Protein AF-A0A2M7VKA4-F1 (afdb_monomer)

Secondary structure (DSSP, 8-state):
--HHHHHHHHHHHHHHHHHHHHHHHHHHHHHHHHHHHHHHHHHHHHHHHHHHHHHHHHHHHHHHHHHHHTT--HHHHIIIIIHHHHTSHHHHHHHTTT-GGGSPP--

pLDDT: mean 88.92, std 7.76, range [41.06, 96.69]

Solvent-accessible surface area (backbone atoms only — not comparable to full-atom values): 5948 Å² total; per-residue (Å²): 135,55,72,68,58,55,52,54,51,52,52,53,52,52,53,52,51,54,53,52,52,50,51,53,53,53,50,54,54,51,51,53,51,51,53,49,52,52,52,52,51,51,52,54,51,49,56,50,50,54,50,49,51,52,51,53,52,49,52,40,54,52,42,41,52,53,38,49,76,69,70,47,57,69,68,54,36,38,66,70,27,43,39,58,50,58,72,30,73,65,40,50,58,35,38,80,70,71,45,51,88,75,51,81,74,78,120

Radius of gyration: 30.78 Å; Cα contacts (8 Å, |Δi|>4): 45; chains: 1; bounding box: 68×19×85 Å

Foldseek 3Di:
DDPVVVVVVVVVVVVVVVVVVVVVVVVVVVVVVVVVVVVVVVVVVVVVLVVLVVVLVVQLVVQVVVCVVVVHDPLCSLVPGQVVSCVDPSVVVCVVVPCVVVRDDSD

Structure (mmCIF, N/CA/C/O backbone):
data_AF-A0A2M7VKA4-F1
#
_entry.id   AF-A0A2M7VKA4-F1
#
loop_
_atom_site.group_PDB
_atom_site.id
_atom_site.type_symbol
_atom_site.label_atom_id
_atom_site.label_alt_id
_atom_site.label_comp_id
_atom_site.label_asym_id
_atom_site.label_entity_id
_atom_site.label_seq_id
_atom_site.pdbx_PDB_ins_code
_atom_site.Cartn_x
_atom_site.Cartn_y
_atom_site.Cartn_z
_atom_site.occupancy
_atom_site.B_iso_or_equiv
_atom_site.auth_seq_id
_atom_site.auth_comp_id
_atom_site.auth_asym_id
_atom_site.auth_atom_id
_atom_site.pdbx_PDB_model_num
ATOM 1 N N . MET A 1 1 ? 41.821 -9.653 -56.247 1.00 63.91 1 MET A N 1
ATOM 2 C CA . MET A 1 1 ? 41.763 -9.023 -54.909 1.00 63.91 1 MET A CA 1
ATOM 3 C C .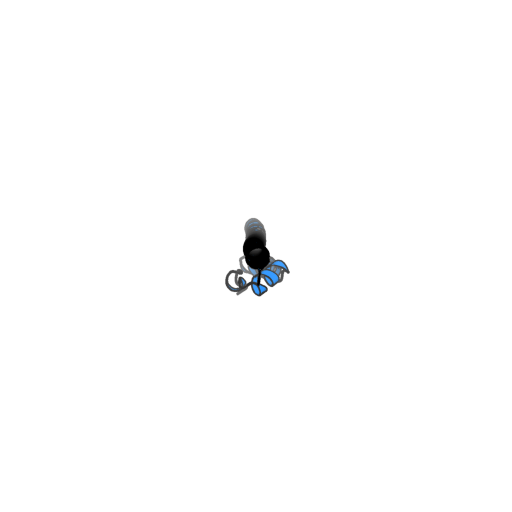 MET A 1 1 ? 43.083 -9.271 -54.201 1.00 63.91 1 MET A C 1
ATOM 5 O O . MET A 1 1 ? 43.468 -10.433 -54.087 1.00 63.91 1 MET A O 1
ATOM 9 N N . SER A 1 2 ? 43.806 -8.216 -53.814 1.00 83.31 2 SER A N 1
ATOM 10 C CA . SER A 1 2 ? 45.138 -8.370 -53.208 1.00 83.31 2 SER A CA 1
ATOM 11 C C . SER A 1 2 ? 45.042 -8.903 -51.773 1.00 83.31 2 SER A C 1
ATOM 13 O O . SER A 1 2 ? 44.004 -8.778 -51.118 1.00 83.31 2 SER A O 1
ATOM 15 N N . ILE A 1 3 ? 46.125 -9.501 -51.274 1.00 82.38 3 ILE A N 1
ATOM 16 C CA . ILE A 1 3 ? 46.223 -9.980 -49.885 1.00 82.38 3 ILE A CA 1
ATOM 17 C C . ILE A 1 3 ? 45.940 -8.834 -48.897 1.00 82.38 3 ILE A C 1
ATOM 19 O O . ILE A 1 3 ? 45.202 -9.023 -47.935 1.00 82.38 3 ILE A O 1
ATOM 23 N N . PHE A 1 4 ? 46.409 -7.620 -49.201 1.00 81.62 4 PHE A N 1
ATOM 24 C CA . PHE A 1 4 ? 46.128 -6.419 -48.410 1.00 81.62 4 PHE A CA 1
ATOM 25 C C . PHE A 1 4 ? 44.632 -6.079 -48.340 1.00 81.62 4 PHE A C 1
ATOM 27 O O . PHE A 1 4 ? 44.129 -5.779 -47.261 1.00 81.62 4 PHE A O 1
ATOM 34 N N . GLN A 1 5 ? 43.888 -6.190 -49.447 1.00 83.62 5 GLN A N 1
ATOM 35 C CA . GLN A 1 5 ? 42.437 -5.952 -49.438 1.00 83.62 5 GLN A CA 1
ATOM 36 C C . GLN A 1 5 ? 41.683 -6.982 -48.583 1.00 83.62 5 GLN A C 1
ATOM 38 O O . GLN A 1 5 ? 40.747 -6.618 -47.877 1.00 83.62 5 GLN A O 1
ATOM 43 N N . LYS A 1 6 ? 42.107 -8.254 -48.595 1.00 85.44 6 LYS A N 1
ATOM 44 C CA . LYS A 1 6 ? 41.520 -9.308 -47.745 1.00 85.44 6 LYS A CA 1
ATOM 45 C C . LYS A 1 6 ? 41.735 -9.034 -46.252 1.00 85.44 6 LYS A C 1
ATOM 47 O O . LYS A 1 6 ? 40.810 -9.222 -45.468 1.00 85.44 6 LYS A O 1
ATOM 52 N N . ILE A 1 7 ? 42.927 -8.563 -45.877 1.00 87.19 7 ILE A N 1
ATOM 53 C CA . ILE A 1 7 ? 43.269 -8.223 -44.486 1.00 87.19 7 ILE 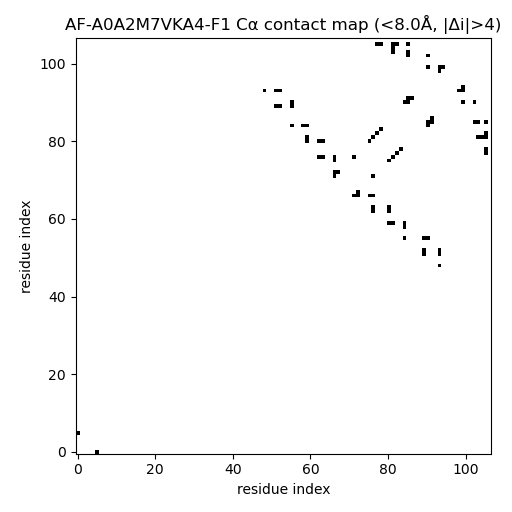A CA 1
ATOM 54 C C . ILE A 1 7 ? 42.430 -7.038 -43.995 1.00 87.19 7 ILE A C 1
ATOM 56 O O . ILE A 1 7 ? 41.845 -7.111 -42.919 1.00 87.19 7 ILE A O 1
ATOM 60 N N . ILE A 1 8 ? 42.314 -5.978 -44.801 1.00 88.38 8 ILE A N 1
ATOM 61 C CA . ILE A 1 8 ? 41.532 -4.785 -44.447 1.00 88.38 8 ILE A CA 1
ATOM 62 C C . ILE A 1 8 ? 40.058 -5.142 -44.224 1.00 88.38 8 ILE A C 1
ATOM 64 O O . ILE A 1 8 ? 39.485 -4.753 -43.208 1.00 88.38 8 ILE A O 1
ATOM 68 N N . ILE A 1 9 ? 39.457 -5.924 -45.128 1.00 87.50 9 ILE A N 1
ATOM 69 C CA . ILE A 1 9 ? 38.068 -6.377 -44.976 1.00 87.50 9 ILE A CA 1
ATOM 70 C C . ILE A 1 9 ? 37.912 -7.182 -43.682 1.00 87.50 9 ILE A C 1
ATOM 72 O O . ILE A 1 9 ? 37.014 -6.886 -42.905 1.00 87.50 9 ILE A O 1
ATOM 76 N N . GLY A 1 10 ? 38.813 -8.132 -43.403 1.00 88.50 10 GLY A N 1
ATOM 77 C CA . GLY A 1 10 ? 38.769 -8.931 -42.174 1.00 88.50 10 GLY A CA 1
ATOM 78 C C . GLY A 1 10 ? 38.819 -8.091 -40.892 1.00 88.50 10 GLY A C 1
ATOM 79 O O . GLY A 1 10 ? 38.057 -8.351 -39.963 1.00 88.50 10 GLY A O 1
ATOM 80 N N . ILE A 1 11 ? 39.656 -7.049 -40.860 1.00 92.19 11 ILE A N 1
ATOM 81 C CA . ILE A 1 11 ? 39.735 -6.114 -39.727 1.00 92.19 11 ILE A CA 1
ATOM 82 C C . ILE A 1 11 ? 38.409 -5.364 -39.549 1.00 92.19 11 ILE A C 1
ATOM 84 O O . ILE A 1 11 ? 37.888 -5.309 -38.435 1.00 92.19 11 ILE A O 1
ATOM 88 N N . PHE A 1 12 ? 37.825 -4.838 -40.629 1.00 91.06 12 PHE A N 1
ATOM 89 C CA . PHE A 1 12 ? 36.533 -4.149 -40.555 1.00 91.06 12 PHE A CA 1
ATOM 90 C C . PHE A 1 12 ? 35.402 -5.068 -40.086 1.00 91.06 12 PHE A C 1
ATOM 92 O O . PHE A 1 12 ? 34.570 -4.638 -39.289 1.00 91.06 12 PHE A O 1
ATOM 99 N N . THR A 1 13 ? 35.393 -6.338 -40.500 1.00 89.62 13 THR A N 1
ATOM 100 C CA . THR A 1 13 ? 34.397 -7.310 -40.031 1.00 89.62 13 THR A CA 1
ATOM 101 C C . THR A 1 13 ? 34.516 -7.557 -38.527 1.00 89.62 13 THR A C 1
ATOM 103 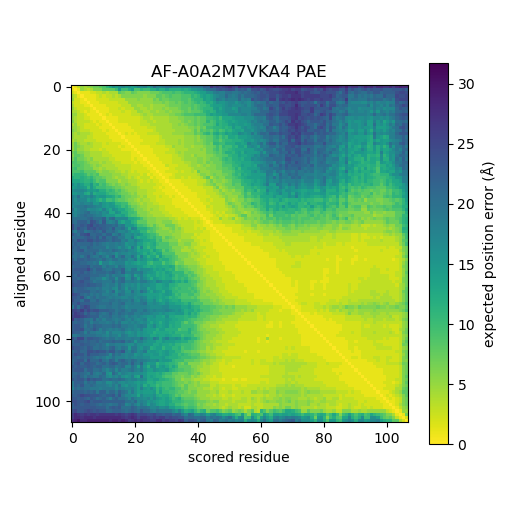O O . THR A 1 13 ? 33.506 -7.589 -37.829 1.00 89.62 13 THR A O 1
ATOM 106 N N . ILE A 1 14 ? 35.741 -7.681 -38.004 1.00 92.19 14 ILE A N 1
ATOM 107 C CA . ILE A 1 14 ? 35.978 -7.873 -36.565 1.00 92.19 14 ILE A CA 1
ATOM 108 C C . ILE A 1 14 ? 35.542 -6.633 -35.775 1.00 92.19 14 ILE A C 1
ATOM 110 O O . ILE A 1 14 ? 34.837 -6.767 -34.778 1.00 92.19 14 ILE A O 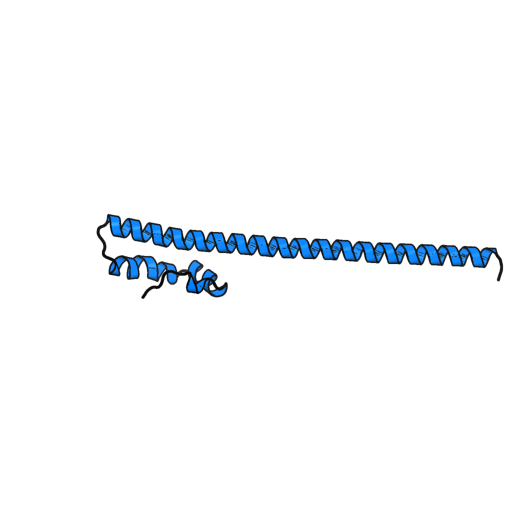1
ATOM 114 N N . ILE A 1 15 ? 35.887 -5.428 -36.238 1.00 92.56 15 ILE A N 1
ATOM 115 C CA . ILE A 1 15 ? 35.454 -4.171 -35.603 1.00 92.56 15 ILE A CA 1
ATOM 116 C C . ILE A 1 15 ? 33.919 -4.064 -35.598 1.00 92.56 15 ILE A C 1
ATOM 118 O O . ILE A 1 15 ? 33.319 -3.686 -34.587 1.00 92.56 15 ILE A O 1
ATOM 122 N N . GLY A 1 16 ? 33.267 -4.451 -36.698 1.00 90.62 16 GLY A N 1
ATOM 123 C CA . GLY A 1 16 ? 31.808 -4.523 -36.790 1.00 90.62 16 GLY A CA 1
ATOM 124 C C . GLY A 1 16 ? 31.199 -5.484 -35.765 1.00 90.62 16 GLY A C 1
ATOM 125 O O . GLY A 1 16 ? 30.263 -5.130 -35.057 1.00 90.62 16 GLY A O 1
ATOM 126 N N . LEU A 1 17 ? 31.767 -6.679 -35.608 1.00 92.81 17 LEU A N 1
ATOM 127 C CA . LEU A 1 17 ? 31.281 -7.651 -34.625 1.00 92.81 17 LEU A CA 1
ATOM 128 C C . LEU A 1 17 ? 31.482 -7.178 -33.178 1.00 92.81 17 LEU A C 1
ATOM 130 O O . LEU A 1 17 ? 30.576 -7.320 -32.358 1.00 92.81 17 LEU A O 1
ATOM 134 N N . VAL A 1 18 ? 32.629 -6.568 -32.864 1.00 93.06 18 VAL A N 1
ATOM 135 C CA . VAL A 1 18 ? 32.921 -6.037 -31.519 1.00 93.06 18 VAL A CA 1
ATOM 136 C C . VAL A 1 18 ? 31.987 -4.883 -31.153 1.00 93.06 18 VAL A C 1
ATOM 138 O O . VAL A 1 18 ? 31.518 -4.805 -30.015 1.00 93.06 18 VAL A O 1
ATOM 141 N N . SER A 1 19 ? 31.678 -4.004 -32.108 1.00 90.25 19 SER A N 1
ATOM 142 C CA . SER A 1 19 ? 30.746 -2.893 -31.883 1.00 90.25 19 SER A CA 1
ATOM 143 C C . SER A 1 19 ? 29.316 -3.389 -31.651 1.00 90.25 19 SER A C 1
ATOM 145 O O . SER A 1 19 ? 28.677 -2.947 -30.698 1.00 90.25 19 SER A O 1
ATOM 147 N N . ILE A 1 20 ? 28.847 -4.372 -32.428 1.00 92.19 20 ILE A N 1
ATOM 148 C CA . ILE A 1 20 ? 27.536 -5.009 -32.217 1.00 92.19 20 ILE A CA 1
ATOM 149 C C . ILE A 1 20 ? 27.473 -5.703 -30.850 1.00 92.19 20 ILE A C 1
ATOM 151 O O . ILE A 1 20 ? 26.513 -5.511 -30.107 1.00 92.19 20 ILE A O 1
ATOM 155 N N . TYR A 1 21 ? 28.504 -6.467 -30.480 1.00 92.75 21 TYR A N 1
ATOM 156 C CA . TYR A 1 21 ? 28.554 -7.151 -29.185 1.00 92.75 21 TYR A CA 1
ATOM 157 C C . TYR A 1 21 ? 28.531 -6.166 -28.005 1.00 92.75 21 TYR A C 1
ATOM 159 O O . TYR A 1 21 ? 27.804 -6.363 -27.028 1.00 92.75 21 TYR A O 1
ATOM 167 N N . SER A 1 22 ? 29.278 -5.064 -28.118 1.00 88.88 22 SER A N 1
ATOM 168 C CA . SER A 1 22 ? 29.279 -3.988 -27.120 1.00 88.88 22 SER A CA 1
ATOM 169 C C . SER A 1 22 ? 27.894 -3.352 -26.970 1.00 88.88 22 SER A C 1
ATOM 171 O O . SER A 1 22 ? 27.445 -3.114 -25.851 1.00 88.88 22 SER A O 1
ATOM 173 N N . LEU A 1 23 ? 27.190 -3.131 -28.085 1.00 90.56 23 LEU A N 1
ATOM 174 C CA . LEU A 1 23 ? 25.821 -2.610 -28.103 1.00 90.56 23 LEU A CA 1
ATOM 175 C C . LEU A 1 23 ? 24.833 -3.552 -27.406 1.00 90.56 23 LEU A C 1
ATOM 177 O O . LEU A 1 23 ? 24.079 -3.099 -26.551 1.00 90.56 23 LEU A O 1
ATOM 181 N N . ILE A 1 24 ? 24.872 -4.853 -27.711 1.00 89.69 24 ILE A N 1
ATOM 182 C CA . ILE A 1 24 ? 24.015 -5.860 -27.058 1.00 89.69 24 ILE A CA 1
ATOM 183 C C . ILE A 1 24 ? 24.269 -5.878 -25.546 1.00 89.69 24 ILE A C 1
ATOM 185 O O . ILE A 1 24 ? 23.332 -5.878 -24.752 1.00 89.69 24 ILE A O 1
ATOM 189 N N . THR A 1 25 ? 25.539 -5.835 -25.141 1.00 88.88 25 THR A N 1
ATOM 190 C CA . THR A 1 25 ? 25.914 -5.826 -23.720 1.00 88.88 25 THR A CA 1
ATOM 191 C C . THR A 1 25 ? 25.381 -4.579 -23.007 1.00 88.88 25 THR A C 1
ATOM 193 O O . THR A 1 25 ? 24.815 -4.686 -21.923 1.00 88.88 25 THR A O 1
ATOM 196 N N . LEU A 1 26 ? 25.498 -3.403 -23.632 1.00 90.25 26 LEU A N 1
ATOM 197 C CA . LEU A 1 26 ? 24.951 -2.144 -23.113 1.00 90.25 26 LEU A CA 1
ATOM 198 C C . LEU A 1 26 ? 23.427 -2.182 -22.952 1.00 90.25 26 LEU A C 1
ATOM 200 O O . LEU A 1 26 ? 22.914 -1.690 -21.949 1.00 90.25 26 LEU A O 1
ATOM 204 N N . VAL A 1 27 ? 22.711 -2.760 -23.921 1.00 88.38 27 VAL A N 1
ATOM 205 C CA . VAL A 1 27 ? 21.250 -2.921 -23.848 1.00 88.38 27 VAL A CA 1
ATOM 206 C C . VAL A 1 27 ? 20.872 -3.832 -22.682 1.00 88.38 27 VAL A C 1
ATOM 208 O O . VAL A 1 27 ? 20.066 -3.430 -21.848 1.00 88.38 27 VAL A O 1
ATOM 211 N N . ASN A 1 28 ? 21.523 -4.990 -22.552 1.00 88.00 28 ASN A N 1
ATOM 212 C CA . ASN A 1 28 ? 21.243 -5.938 -21.470 1.00 88.00 28 ASN A CA 1
ATOM 213 C C . ASN A 1 28 ? 21.478 -5.331 -20.075 1.00 88.00 28 ASN A C 1
ATOM 215 O O . ASN A 1 28 ? 20.699 -5.577 -19.158 1.00 88.00 28 ASN A O 1
ATOM 219 N N . ILE A 1 29 ? 22.529 -4.519 -19.903 1.00 87.25 29 ILE A N 1
ATOM 220 C CA . ILE A 1 29 ? 22.799 -3.831 -18.628 1.00 87.25 29 ILE A CA 1
ATOM 221 C C . ILE A 1 29 ? 21.669 -2.848 -18.296 1.00 87.25 29 ILE A C 1
ATOM 223 O O . ILE A 1 29 ? 21.195 -2.819 -17.162 1.00 87.25 29 ILE A O 1
ATOM 227 N N . LYS A 1 30 ? 21.204 -2.070 -19.281 1.00 87.88 30 LYS A N 1
ATOM 228 C CA . LYS A 1 30 ? 20.103 -1.118 -19.078 1.00 87.88 30 LYS A CA 1
ATOM 229 C C . LYS A 1 30 ? 18.774 -1.802 -18.775 1.00 87.88 30 LYS A C 1
ATOM 231 O O . LYS A 1 30 ? 18.006 -1.284 -17.971 1.00 87.88 30 LYS A O 1
ATOM 236 N N . GLU A 1 31 ? 18.496 -2.945 -19.397 1.00 88.38 31 GLU A N 1
ATOM 237 C CA . GLU A 1 31 ? 17.302 -3.734 -19.080 1.00 88.38 31 GLU A CA 1
ATOM 238 C C . GLU A 1 31 ? 17.334 -4.243 -17.636 1.00 88.38 31 GLU A C 1
ATOM 240 O O . GLU A 1 31 ? 16.353 -4.082 -16.911 1.00 88.38 31 GLU A O 1
ATOM 245 N N . GLN A 1 32 ? 18.476 -4.766 -17.179 1.00 88.44 32 GLN A N 1
ATOM 246 C CA . GLN A 1 32 ? 18.640 -5.190 -15.785 1.00 88.44 32 GLN A CA 1
ATOM 247 C C . GLN A 1 32 ? 18.477 -4.029 -14.798 1.00 88.44 32 GLN A C 1
ATOM 249 O O . GLN A 1 32 ? 17.835 -4.192 -13.760 1.00 88.44 32 GLN A O 1
ATOM 254 N N . GLU A 1 33 ? 19.028 -2.857 -15.115 1.00 87.69 33 GLU A N 1
ATOM 255 C CA . GLU A 1 33 ? 18.871 -1.656 -14.292 1.00 87.69 33 GLU A CA 1
ATOM 256 C C . GLU A 1 33 ? 17.399 -1.226 -14.198 1.00 87.69 33 GLU A C 1
ATOM 258 O O . GLU A 1 33 ? 16.903 -0.957 -13.103 1.00 87.69 33 GLU A O 1
ATOM 263 N N . LEU A 1 34 ? 16.673 -1.226 -15.319 1.00 89.38 34 LEU A N 1
ATOM 264 C CA . LEU A 1 34 ? 15.250 -0.888 -15.348 1.00 89.38 34 LEU A CA 1
ATOM 265 C C . LEU A 1 34 ? 14.409 -1.885 -14.538 1.00 89.38 34 LEU A C 1
ATOM 267 O O . LEU A 1 34 ? 13.494 -1.483 -13.821 1.00 89.38 34 LEU A O 1
ATOM 271 N N . ASP A 1 35 ? 14.715 -3.178 -14.624 1.00 88.12 35 ASP A N 1
ATOM 272 C CA . ASP A 1 35 ? 14.018 -4.204 -13.849 1.00 88.12 35 ASP A CA 1
ATOM 273 C C . ASP A 1 35 ? 14.295 -4.088 -12.348 1.00 88.12 35 ASP A C 1
ATOM 275 O O . ASP A 1 35 ? 13.382 -4.273 -11.538 1.00 88.12 35 ASP A O 1
ATOM 279 N N . LEU A 1 36 ? 15.520 -3.729 -11.956 1.00 84.81 36 LEU A N 1
ATOM 280 C CA . LEU A 1 36 ? 15.835 -3.413 -10.563 1.00 84.81 36 LEU A CA 1
ATOM 281 C C . LEU A 1 36 ? 15.057 -2.187 -10.078 1.00 84.81 36 LEU A C 1
ATOM 283 O O . LEU A 1 36 ? 14.464 -2.243 -9.003 1.00 84.81 36 LEU A O 1
ATOM 287 N N . GLN A 1 37 ? 14.993 -1.119 -10.876 1.00 83.94 37 GLN A N 1
ATOM 288 C CA . GLN A 1 37 ? 14.222 0.080 -10.532 1.00 83.94 37 GLN A CA 1
ATOM 289 C C . GLN A 1 37 ? 12.729 -0.226 -10.370 1.00 83.94 37 GLN A C 1
ATOM 291 O O . GLN A 1 37 ? 12.116 0.226 -9.406 1.00 83.94 37 GLN A O 1
ATOM 296 N N . LYS A 1 38 ? 12.145 -1.042 -11.257 1.00 82.31 38 LYS A N 1
ATOM 297 C CA . LYS A 1 38 ? 10.747 -1.488 -11.134 1.00 82.31 38 LYS A CA 1
ATOM 298 C C . LYS A 1 38 ? 10.512 -2.289 -9.859 1.00 82.31 38 LYS A C 1
ATOM 300 O O . LYS A 1 38 ? 9.540 -2.036 -9.156 1.00 82.31 38 LYS A O 1
ATOM 305 N N . LYS A 1 39 ? 11.400 -3.240 -9.547 1.00 83.69 39 LYS A N 1
ATOM 306 C CA . LYS A 1 39 ? 11.311 -4.028 -8.310 1.00 83.69 39 LYS A CA 1
ATOM 307 C C . LYS A 1 39 ? 11.407 -3.139 -7.079 1.00 83.69 39 LYS A C 1
ATOM 309 O O . LYS A 1 39 ? 10.617 -3.296 -6.160 1.00 83.69 39 LYS A O 1
ATOM 314 N N . GLN A 1 40 ? 12.342 -2.194 -7.070 1.00 83.44 40 GLN A N 1
ATOM 315 C CA . GLN A 1 40 ? 12.499 -1.274 -5.953 1.00 83.44 40 GLN A CA 1
ATOM 316 C C . GLN A 1 40 ? 11.274 -0.371 -5.783 1.00 83.44 40 GLN A C 1
ATOM 318 O O . GLN A 1 40 ? 10.813 -0.197 -4.661 1.00 83.44 40 GLN A O 1
ATOM 323 N N . ALA A 1 41 ? 10.705 0.136 -6.880 1.00 80.06 41 ALA A N 1
ATOM 324 C CA . ALA A 1 41 ? 9.465 0.906 -6.843 1.00 80.06 41 ALA A CA 1
ATOM 325 C C . ALA A 1 41 ? 8.295 0.087 -6.274 1.00 80.06 41 ALA A C 1
ATOM 327 O O . ALA A 1 41 ? 7.566 0.599 -5.432 1.00 80.06 41 ALA A O 1
ATOM 328 N N . ALA A 1 42 ? 8.161 -1.184 -6.671 1.00 80.44 42 ALA A N 1
ATOM 329 C CA . ALA A 1 42 ? 7.137 -2.080 -6.133 1.00 80.44 42 ALA A CA 1
ATOM 330 C C . ALA A 1 42 ? 7.304 -2.314 -4.621 1.00 80.44 42 ALA A C 1
ATOM 332 O O . ALA A 1 42 ? 6.332 -2.222 -3.882 1.00 80.44 42 ALA A O 1
ATOM 333 N N . VAL A 1 43 ? 8.535 -2.535 -4.144 1.00 80.19 43 VAL A N 1
ATOM 334 C CA . VAL A 1 43 ? 8.817 -2.674 -2.702 1.00 80.19 43 VAL A CA 1
ATOM 335 C C . VAL A 1 43 ? 8.481 -1.386 -1.948 1.00 80.19 43 VAL A C 1
ATOM 337 O O . VAL A 1 43 ? 7.857 -1.432 -0.897 1.00 80.19 43 VAL A O 1
ATOM 340 N N . THR A 1 44 ? 8.850 -0.220 -2.486 1.00 83.06 44 THR A N 1
ATOM 341 C CA . THR A 1 44 ? 8.511 1.072 -1.864 1.00 83.06 44 THR A CA 1
ATOM 342 C C . THR A 1 44 ? 7.000 1.308 -1.818 1.00 83.06 44 THR A C 1
ATOM 344 O O . THR A 1 44 ? 6.498 1.901 -0.864 1.00 83.06 44 THR A O 1
ATOM 347 N N . GLU A 1 45 ? 6.265 0.859 -2.836 1.00 82.81 45 GLU A N 1
ATOM 348 C CA . GLU A 1 45 ? 4.806 0.911 -2.838 1.00 82.81 45 GLU A CA 1
ATOM 349 C C . GLU A 1 45 ? 4.214 -0.001 -1.757 1.00 82.81 45 GLU A C 1
ATOM 351 O O . GLU A 1 45 ? 3.382 0.459 -0.979 1.00 82.81 45 GLU A O 1
ATOM 356 N N . GLU A 1 46 ? 4.689 -1.240 -1.640 1.00 82.06 46 GLU A N 1
ATOM 357 C CA . GLU A 1 46 ? 4.265 -2.180 -0.594 1.00 82.06 46 GLU A CA 1
ATOM 358 C C . GLU A 1 46 ? 4.536 -1.623 0.815 1.00 82.06 46 GLU A C 1
ATOM 360 O O . GLU A 1 46 ? 3.621 -1.531 1.633 1.00 82.06 46 GLU A O 1
ATOM 365 N N . GLU A 1 47 ? 5.744 -1.108 1.071 1.00 87.69 47 GLU A N 1
ATOM 366 C CA . GLU A 1 47 ? 6.094 -0.450 2.341 1.00 87.69 47 GLU A CA 1
ATOM 367 C C . GLU A 1 47 ? 5.190 0.755 2.647 1.00 87.69 47 GLU A C 1
ATOM 369 O O . GLU A 1 47 ? 4.837 1.024 3.802 1.00 87.69 47 GLU A O 1
ATOM 374 N N . HIS A 1 48 ? 4.812 1.515 1.616 1.00 87.50 48 HIS A N 1
ATOM 375 C CA . HIS A 1 48 ? 3.897 2.636 1.776 1.00 87.50 48 HIS A CA 1
ATOM 376 C C . HIS A 1 48 ? 2.499 2.163 2.191 1.00 87.50 48 HIS A C 1
ATOM 378 O O . HIS A 1 48 ? 1.893 2.761 3.084 1.00 87.50 48 HIS A O 1
ATOM 384 N N . ILE A 1 49 ? 2.006 1.084 1.583 1.00 88.88 49 ILE A N 1
ATOM 385 C CA . ILE A 1 49 ? 0.704 0.487 1.894 1.00 88.88 49 ILE A CA 1
ATOM 386 C C . ILE A 1 49 ? 0.688 -0.072 3.316 1.00 88.88 49 ILE A C 1
ATOM 388 O O . ILE A 1 49 ? -0.227 0.239 4.079 1.00 88.88 49 ILE A O 1
ATOM 392 N N . ASP A 1 50 ? 1.730 -0.794 3.723 1.00 86.94 50 ASP A N 1
ATOM 393 C CA . ASP A 1 50 ? 1.864 -1.319 5.085 1.00 86.94 50 ASP A CA 1
ATOM 394 C C . ASP A 1 50 ? 1.855 -0.204 6.133 1.00 86.94 50 ASP A C 1
ATOM 396 O O . ASP A 1 50 ? 1.245 -0.320 7.205 1.00 86.94 50 ASP A O 1
ATOM 400 N N . LYS A 1 51 ? 2.485 0.929 5.813 1.00 91.88 51 LYS A N 1
ATOM 401 C CA . LYS A 1 51 ? 2.454 2.111 6.672 1.00 91.88 51 LYS A CA 1
ATOM 402 C C . LYS A 1 51 ? 1.051 2.710 6.763 1.00 91.88 51 LYS A C 1
ATOM 404 O O . LYS A 1 51 ? 0.632 3.079 7.861 1.00 91.88 51 LYS A O 1
ATOM 409 N N . LEU A 1 52 ? 0.322 2.807 5.650 1.00 91.19 52 LEU A N 1
ATOM 410 C CA . LEU A 1 52 ? -1.072 3.267 5.645 1.00 91.19 52 LEU A CA 1
ATOM 411 C C . LEU A 1 52 ? -1.963 2.341 6.479 1.00 91.19 52 LEU A C 1
ATOM 413 O O . LEU A 1 52 ? -2.739 2.825 7.303 1.00 91.19 52 LEU A O 1
ATOM 417 N N . PHE A 1 53 ? -1.797 1.026 6.336 1.00 92.56 53 PHE A N 1
ATOM 418 C CA . PHE A 1 53 ? -2.539 0.035 7.111 1.00 92.56 53 PHE A CA 1
ATOM 419 C C . PHE A 1 53 ? -2.214 0.112 8.609 1.00 92.56 53 PHE A C 1
ATOM 421 O O . PHE A 1 53 ? -3.111 0.097 9.452 1.00 92.56 53 PHE A O 1
ATOM 428 N N . SER A 1 54 ? -0.941 0.311 8.957 1.00 93.00 54 SER A N 1
ATOM 429 C CA . SER A 1 54 ? -0.514 0.526 10.345 1.00 93.00 54 SER A CA 1
ATOM 430 C C . SER A 1 54 ? -1.139 1.786 10.956 1.00 93.00 54 SER A C 1
ATOM 432 O O . SER A 1 54 ? -1.577 1.769 12.107 1.00 93.00 54 SER A O 1
ATOM 434 N N . ILE A 1 55 ? -1.212 2.886 10.196 1.00 92.94 55 ILE A N 1
ATOM 435 C CA . ILE A 1 55 ? -1.871 4.126 10.638 1.00 92.94 55 ILE A CA 1
ATOM 436 C C . ILE A 1 55 ? -3.369 3.890 10.847 1.00 92.94 55 ILE A C 1
ATOM 438 O O . ILE A 1 55 ? -3.913 4.316 11.866 1.00 92.94 55 ILE A O 1
ATOM 442 N N . TYR A 1 56 ? -4.020 3.194 9.913 1.00 94.69 56 TYR A N 1
ATOM 443 C CA . TYR A 1 56 ? -5.428 2.819 10.013 1.00 94.69 56 TYR A CA 1
ATOM 444 C C . TYR A 1 56 ? -5.712 2.050 11.314 1.00 94.69 56 TYR A C 1
ATOM 446 O O . TYR A 1 56 ? -6.520 2.506 12.127 1.00 94.69 56 TYR A O 1
ATOM 454 N N . GLN A 1 57 ? -4.979 0.962 11.575 1.00 94.25 57 GLN A N 1
ATOM 455 C CA . GLN A 1 57 ? -5.172 0.163 12.790 1.00 94.25 57 GLN A CA 1
ATOM 456 C C . GLN A 1 57 ? -4.902 0.963 14.065 1.00 94.25 57 GLN A C 1
ATOM 458 O O . GLN A 1 57 ? -5.660 0.879 15.032 1.00 94.25 57 GLN A O 1
ATOM 463 N N . ASN A 1 58 ? -3.838 1.770 14.075 1.00 95.50 58 ASN A N 1
ATOM 464 C CA . ASN A 1 58 ? -3.490 2.560 15.249 1.00 95.50 58 ASN A CA 1
ATOM 465 C C . ASN A 1 58 ? -4.567 3.605 15.578 1.00 95.50 58 ASN A C 1
ATOM 467 O O . ASN A 1 58 ? -4.866 3.839 16.752 1.00 95.50 58 ASN A O 1
ATOM 471 N N . ASN A 1 59 ? -5.184 4.208 14.559 1.00 93.56 59 ASN A N 1
ATOM 472 C CA . ASN A 1 59 ? -6.274 5.158 14.753 1.00 93.56 59 ASN A CA 1
ATOM 473 C C . ASN A 1 59 ? -7.502 4.479 15.372 1.00 93.56 59 ASN A C 1
ATOM 475 O O . ASN A 1 59 ? -8.070 5.022 16.325 1.00 93.56 59 ASN A O 1
ATOM 479 N N . ILE A 1 60 ? -7.877 3.285 14.892 1.00 93.44 60 ILE A N 1
ATOM 480 C CA . ILE A 1 60 ? -9.004 2.538 15.469 1.00 93.44 60 ILE A CA 1
ATOM 481 C C . ILE A 1 60 ? -8.697 2.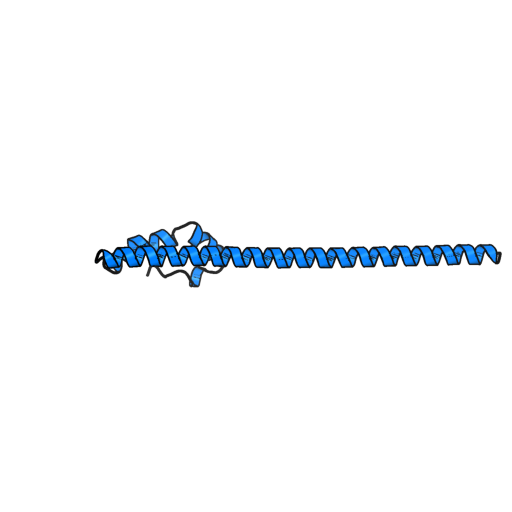150 16.911 1.00 93.44 60 ILE A C 1
ATOM 483 O O . ILE A 1 60 ? -9.469 2.484 17.812 1.00 93.44 60 ILE A O 1
ATOM 487 N N . ALA A 1 61 ? -7.545 1.521 17.149 1.00 94.06 61 ALA A N 1
ATOM 488 C CA . ALA A 1 61 ? -7.140 1.073 18.476 1.00 94.06 61 ALA A CA 1
ATOM 489 C C . ALA A 1 61 ? -7.094 2.235 19.480 1.00 94.06 61 ALA A C 1
ATOM 491 O O . ALA A 1 61 ? -7.611 2.121 20.592 1.00 94.06 61 ALA A O 1
ATOM 492 N N . THR A 1 62 ? -6.535 3.381 19.080 1.00 96.31 62 THR A N 1
ATOM 493 C CA . THR A 1 62 ? -6.452 4.574 19.932 1.00 96.31 62 THR A CA 1
ATOM 494 C C . THR A 1 62 ? -7.837 5.131 20.256 1.00 96.31 62 THR A C 1
ATOM 496 O O . THR A 1 62 ? -8.122 5.429 21.420 1.00 96.31 62 THR A O 1
ATOM 499 N N . CYS A 1 63 ? -8.718 5.252 19.258 1.00 95.31 63 CYS A N 1
ATOM 500 C CA . CYS A 1 63 ? -10.072 5.755 19.477 1.00 95.31 63 CYS A CA 1
ATOM 501 C C . CYS A 1 63 ? -10.883 4.809 20.370 1.00 95.31 63 CYS A C 1
ATOM 503 O O . CYS A 1 63 ? -11.468 5.246 21.366 1.00 95.31 63 CYS A O 1
ATOM 505 N N . ALA A 1 64 ? -10.856 3.506 20.077 1.00 94.06 64 ALA A N 1
ATOM 506 C CA . ALA A 1 64 ? -11.554 2.488 20.850 1.00 94.06 64 ALA A CA 1
ATOM 507 C C . ALA A 1 64 ? -11.054 2.437 22.302 1.00 94.06 64 ALA A C 1
ATOM 509 O O . ALA A 1 64 ? -11.865 2.455 23.229 1.00 94.06 64 ALA A O 1
ATOM 510 N N . ALA A 1 65 ? -9.736 2.466 22.528 1.00 95.75 65 ALA A N 1
ATOM 511 C CA . ALA A 1 65 ? -9.158 2.486 23.872 1.00 95.75 65 ALA A CA 1
ATOM 512 C C . ALA A 1 65 ? -9.590 3.729 24.667 1.00 95.75 65 ALA A C 1
ATOM 514 O O . ALA A 1 65 ? -9.941 3.635 25.847 1.00 95.75 65 ALA A O 1
ATOM 515 N N . GLN A 1 66 ? -9.619 4.899 24.025 1.00 96.69 66 GLN A N 1
ATOM 516 C CA . GLN A 1 66 ? -10.065 6.135 24.662 1.00 96.69 66 GLN A CA 1
ATOM 517 C C . GLN A 1 66 ? -11.570 6.109 24.973 1.00 96.69 66 GLN A C 1
ATOM 519 O O . GLN A 1 66 ? -11.989 6.537 26.050 1.00 96.69 66 GLN A O 1
ATOM 524 N N . ALA A 1 67 ? -12.394 5.576 24.071 1.00 94.62 67 ALA A N 1
ATOM 525 C CA . ALA A 1 67 ? -13.825 5.395 24.290 1.00 94.62 67 ALA A CA 1
ATOM 526 C C . ALA A 1 67 ? -14.099 4.425 25.456 1.00 94.62 67 ALA A C 1
ATOM 528 O O . ALA A 1 67 ? -14.875 4.750 26.358 1.00 94.62 67 ALA A O 1
ATOM 529 N N . GLN A 1 68 ? -13.387 3.297 25.514 1.00 93.81 68 GLN A N 1
ATOM 530 C CA . GLN A 1 68 ? -13.470 2.333 26.617 1.00 93.81 68 GLN A CA 1
ATOM 531 C C . GLN A 1 68 ? -13.045 2.946 27.954 1.00 93.81 68 GLN A C 1
ATOM 533 O O . GLN A 1 68 ? -13.737 2.780 28.961 1.00 93.81 68 GLN A O 1
ATOM 538 N N . LYS A 1 69 ? -11.957 3.727 27.973 1.00 96.69 69 LYS A N 1
ATOM 539 C CA . LYS A 1 69 ? -11.517 4.473 29.164 1.00 96.69 69 LYS A CA 1
ATOM 540 C C . LYS A 1 69 ? -12.600 5.428 29.677 1.00 96.69 69 LYS A C 1
ATOM 542 O O . LYS A 1 69 ? -12.747 5.610 30.884 1.00 96.69 69 LYS A O 1
ATOM 547 N N . ASN A 1 70 ? -13.400 5.976 28.766 1.00 96.56 70 ASN A N 1
ATOM 548 C CA . ASN A 1 70 ? -14.538 6.843 29.064 1.00 96.56 70 ASN A CA 1
ATOM 549 C C . ASN A 1 70 ? -15.857 6.078 29.280 1.00 96.56 70 ASN A C 1
ATOM 551 O O . ASN A 1 70 ? -16.922 6.698 29.276 1.00 96.56 70 ASN A O 1
AT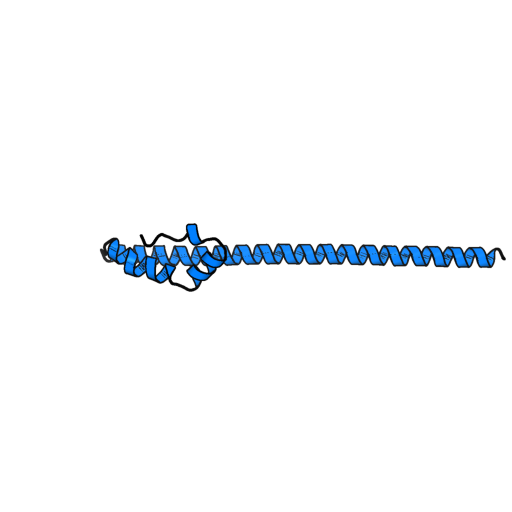OM 555 N N . LYS A 1 71 ? -15.798 4.751 29.478 1.00 96.06 71 LYS A N 1
ATOM 556 C CA . LYS A 1 71 ? -16.948 3.857 29.700 1.00 96.06 71 LYS A CA 1
ATOM 557 C C . LYS A 1 71 ? -18.016 3.947 28.605 1.00 96.06 71 LYS A C 1
ATOM 559 O O . LYS A 1 71 ? -19.205 3.820 28.890 1.00 96.06 71 LYS A O 1
ATOM 564 N N . LYS A 1 72 ? -17.600 4.208 27.367 1.00 96.44 72 LYS A N 1
ATOM 565 C CA . LYS A 1 72 ? -18.482 4.142 26.202 1.00 96.44 72 LYS A CA 1
ATOM 566 C C . LYS A 1 72 ? -18.747 2.685 25.835 1.00 96.44 72 LYS A C 1
ATOM 568 O O . LYS A 1 72 ? -17.900 1.821 26.063 1.00 96.44 72 LYS A O 1
ATOM 573 N N . ASP A 1 73 ? -19.939 2.432 25.316 1.00 93.81 73 ASP A N 1
ATOM 574 C CA . ASP A 1 73 ? -20.357 1.114 24.852 1.00 93.81 73 ASP A CA 1
ATOM 575 C C . ASP A 1 73 ? -19.813 0.809 23.448 1.00 93.81 73 ASP A C 1
ATOM 577 O O . ASP A 1 73 ? -19.106 1.610 22.827 1.00 93.81 73 ASP A O 1
ATOM 581 N N . LYS A 1 74 ? -20.101 -0.406 22.974 1.00 90.75 74 LYS A N 1
ATOM 582 C CA . LYS A 1 74 ? -19.670 -0.870 21.654 1.00 90.75 74 LYS A CA 1
ATOM 583 C C . LYS A 1 74 ? -20.312 -0.069 20.525 1.00 90.75 74 LYS A C 1
ATOM 585 O O . LYS A 1 74 ? -19.611 0.255 19.575 1.00 90.75 74 LYS A O 1
ATOM 590 N N . ASP A 1 75 ? -21.581 0.299 20.659 1.00 94.31 75 ASP A N 1
ATOM 591 C CA . ASP A 1 75 ? -22.312 1.055 19.637 1.00 94.31 75 ASP A CA 1
ATOM 592 C C . ASP A 1 75 ? -21.675 2.433 19.427 1.00 94.31 75 ASP A C 1
ATOM 594 O O . ASP A 1 75 ? -21.463 2.872 18.296 1.00 94.31 75 ASP A O 1
ATOM 598 N N . TYR A 1 76 ? -21.257 3.087 20.516 1.00 94.31 76 TYR A N 1
ATOM 599 C CA . TYR A 1 76 ? -20.498 4.326 20.436 1.00 94.31 76 TYR A CA 1
ATOM 600 C C . TYR A 1 76 ? -19.167 4.133 19.702 1.00 94.31 76 TYR A C 1
ATOM 602 O O . TYR A 1 76 ? -18.820 4.960 18.861 1.00 94.31 76 TYR A O 1
ATOM 610 N N . ILE A 1 77 ? -18.410 3.074 20.014 1.00 93.50 77 ILE A N 1
ATOM 611 C CA . ILE A 1 77 ? -17.131 2.781 19.343 1.00 93.50 77 ILE A CA 1
ATOM 612 C C . ILE A 1 77 ? -17.360 2.539 17.850 1.00 93.50 77 ILE A C 1
ATOM 614 O O . ILE A 1 77 ? -16.606 3.051 17.026 1.00 93.50 77 ILE A O 1
ATOM 618 N N . MET A 1 78 ? -18.421 1.823 17.493 1.00 93.88 78 MET A N 1
ATOM 619 C CA . MET A 1 78 ? -18.738 1.542 16.101 1.00 93.88 78 MET A CA 1
ATOM 620 C C . MET A 1 78 ? -19.018 2.829 15.316 1.00 93.88 78 MET A C 1
ATOM 622 O O . MET A 1 78 ? -18.355 3.116 14.320 1.00 93.88 78 MET A O 1
ATOM 626 N N . GLU A 1 79 ? -19.932 3.658 15.819 1.00 94.75 79 GLU A N 1
ATOM 627 C CA . GLU A 1 79 ? -20.390 4.855 15.108 1.00 94.75 79 GLU A CA 1
ATOM 628 C C . GLU A 1 79 ? -19.375 6.009 15.156 1.00 94.75 79 GLU A C 1
ATOM 630 O O . GLU A 1 79 ? -19.322 6.821 14.237 1.00 94.75 79 GLU A O 1
ATOM 635 N N . ASN A 1 80 ? -18.557 6.102 16.212 1.00 94.12 80 ASN A N 1
ATOM 636 C CA . ASN A 1 80 ? -17.676 7.257 16.442 1.00 94.12 80 ASN A CA 1
ATOM 637 C C . ASN A 1 80 ? -16.183 6.955 16.266 1.00 94.12 80 ASN A C 1
ATOM 639 O O . ASN A 1 80 ? -15.392 7.896 16.213 1.00 94.12 80 ASN A O 1
ATOM 643 N N . CYS A 1 81 ? -15.783 5.683 16.190 1.00 94.06 81 CYS A N 1
ATOM 644 C CA . CYS A 1 81 ? -14.399 5.293 15.920 1.00 94.06 81 CYS A CA 1
ATOM 645 C C . CYS A 1 81 ? -14.276 4.537 14.599 1.00 94.06 81 CYS A C 1
ATOM 647 O O . CYS A 1 81 ? -13.573 5.005 13.709 1.00 94.06 81 CYS A O 1
ATOM 649 N N . ILE A 1 82 ? -14.961 3.400 14.453 1.00 93.31 82 ILE A N 1
ATOM 650 C CA . ILE A 1 82 ? -14.761 2.502 13.305 1.00 93.31 82 ILE A CA 1
ATOM 651 C C . ILE A 1 82 ? -15.282 3.148 12.019 1.00 93.31 82 ILE A C 1
ATOM 653 O O . ILE A 1 82 ? -14.518 3.342 11.076 1.00 93.31 82 ILE A O 1
ATOM 657 N N . LYS A 1 83 ? -16.549 3.574 11.998 1.00 93.94 83 LYS A N 1
ATOM 658 C CA . LYS A 1 83 ? -17.177 4.161 10.807 1.00 93.94 83 LYS A CA 1
ATOM 659 C C . LYS A 1 83 ? -16.455 5.416 10.283 1.00 93.94 83 LYS A C 1
ATOM 661 O O . LYS A 1 83 ? -16.088 5.416 9.111 1.00 93.94 83 LYS A O 1
ATOM 666 N N . PRO A 1 84 ? -16.112 6.432 11.104 1.00 93.38 84 PRO A N 1
ATOM 667 C CA . PRO A 1 84 ? -15.390 7.606 10.605 1.00 93.38 84 PRO A CA 1
ATOM 668 C C . PRO A 1 84 ? -13.992 7.287 10.061 1.00 93.38 84 PRO A C 1
ATOM 670 O O . PRO A 1 84 ? -13.509 7.969 9.159 1.00 93.38 84 PRO A O 1
ATOM 673 N N . ILE A 1 85 ? -13.319 6.269 10.610 1.00 93.94 85 ILE A N 1
ATOM 674 C CA . ILE A 1 85 ? -11.999 5.850 10.127 1.00 93.94 85 ILE A CA 1
ATOM 675 C C . ILE A 1 85 ? -12.133 5.046 8.826 1.00 93.94 85 ILE A C 1
ATOM 677 O O . ILE A 1 85 ? -11.333 5.255 7.912 1.00 93.94 85 ILE A O 1
ATOM 681 N N . ASN A 1 86 ? -13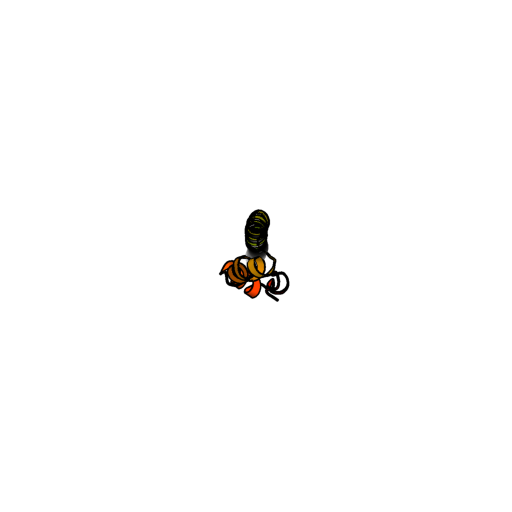.161 4.207 8.696 1.00 93.00 86 ASN A N 1
ATOM 682 C CA . ASN A 1 86 ? -13.498 3.515 7.449 1.00 93.00 86 ASN A CA 1
ATOM 683 C C . ASN A 1 86 ? -13.918 4.480 6.329 1.00 93.00 86 ASN A C 1
ATOM 685 O O . ASN A 1 86 ? -13.638 4.218 5.163 1.00 93.00 86 ASN A O 1
ATOM 689 N N . ASP A 1 87 ? -14.500 5.628 6.676 1.00 93.69 87 ASP A N 1
ATOM 690 C CA . ASP A 1 87 ? -14.852 6.686 5.721 1.00 93.69 87 ASP A CA 1
ATOM 691 C C . ASP A 1 87 ? -13.659 7.595 5.355 1.00 93.69 87 ASP A C 1
ATOM 693 O O . ASP A 1 87 ? -13.779 8.502 4.525 1.00 93.69 87 ASP A O 1
ATOM 697 N N . SER A 1 88 ? -12.489 7.386 5.969 1.00 93.19 88 SER A N 1
ATOM 698 C CA . SER A 1 88 ? -11.305 8.213 5.731 1.00 93.19 88 SER A CA 1
ATOM 699 C C . SER A 1 88 ? -10.636 7.928 4.381 1.00 93.19 88 SER A C 1
ATOM 701 O O . SER A 1 88 ? -10.717 6.835 3.824 1.00 93.19 88 SER A O 1
ATOM 703 N N . ILE A 1 89 ? -9.863 8.904 3.893 1.00 92.44 89 ILE A N 1
ATOM 704 C CA . ILE A 1 89 ? -9.055 8.772 2.666 1.00 92.44 89 ILE A CA 1
ATOM 705 C C . ILE A 1 89 ? -8.087 7.580 2.754 1.00 92.44 89 ILE A C 1
ATOM 707 O O . ILE A 1 89 ? -7.844 6.904 1.759 1.00 92.44 89 ILE A O 1
ATOM 711 N N . ILE A 1 90 ? -7.555 7.290 3.947 1.00 90.88 90 ILE A N 1
ATOM 712 C CA . ILE A 1 90 ? -6.634 6.164 4.155 1.00 90.88 90 ILE A CA 1
ATOM 713 C C . ILE A 1 90 ? -7.354 4.837 3.896 1.00 90.88 90 ILE A C 1
ATOM 715 O O . ILE A 1 90 ? -6.821 3.990 3.186 1.00 90.88 90 ILE A O 1
ATOM 719 N N . ALA A 1 91 ? -8.568 4.670 4.424 1.00 92.25 91 ALA A N 1
ATOM 720 C CA . ALA A 1 91 ? -9.367 3.470 4.199 1.00 92.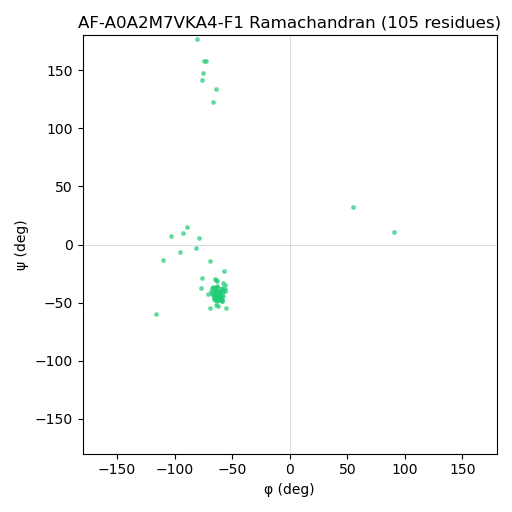25 91 ALA A CA 1
ATOM 721 C C . ALA A 1 91 ? -9.757 3.315 2.720 1.00 92.25 91 ALA A C 1
ATOM 723 O O . ALA A 1 91 ? -9.616 2.228 2.167 1.00 92.25 91 ALA A O 1
ATOM 724 N N . GLN A 1 92 ? -10.130 4.406 2.041 1.00 92.25 92 GLN A N 1
ATOM 725 C CA . GLN A 1 92 ? -10.401 4.387 0.596 1.00 92.25 92 GLN A CA 1
ATOM 726 C C . GLN A 1 92 ? -9.181 3.918 -0.210 1.00 92.25 92 GLN A C 1
ATOM 728 O O . GLN A 1 92 ? -9.291 3.014 -1.036 1.00 92.25 92 GLN A O 1
ATOM 733 N N . TRP A 1 93 ? -7.995 4.458 0.081 1.00 91.56 93 TRP A N 1
ATOM 734 C CA . TRP A 1 93 ? -6.753 4.052 -0.583 1.00 91.56 93 TRP A CA 1
ATOM 735 C C . TRP A 1 93 ? -6.353 2.601 -0.318 1.00 91.56 93 TRP A C 1
ATOM 737 O O . TRP A 1 93 ? -5.719 1.989 -1.181 1.00 91.56 93 TRP A O 1
ATOM 747 N N . LEU A 1 94 ? -6.692 2.061 0.855 1.00 9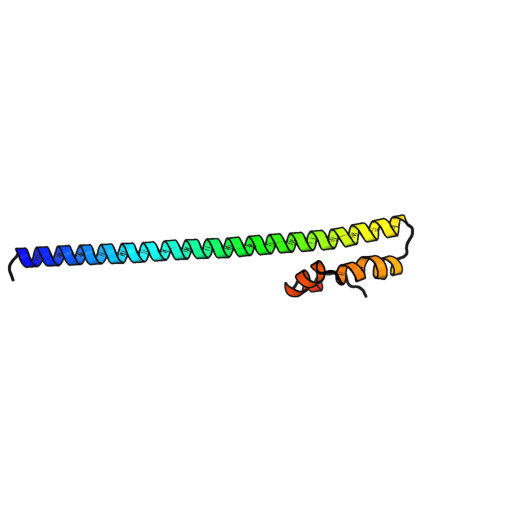2.12 94 LEU A N 1
ATOM 748 C CA . LEU A 1 94 ? -6.486 0.653 1.196 1.00 92.12 94 LEU A CA 1
ATOM 749 C C . LEU A 1 94 ? -7.449 -0.250 0.409 1.00 92.12 94 LEU A C 1
ATOM 751 O O . LEU A 1 94 ? -7.015 -1.258 -0.150 1.00 92.12 94 LEU A O 1
ATOM 755 N N . VAL A 1 95 ? -8.724 0.134 0.278 1.00 92.62 95 VAL A N 1
ATOM 756 C CA . VAL A 1 95 ? -9.710 -0.593 -0.546 1.00 92.62 95 VAL A CA 1
ATOM 757 C C . VAL A 1 95 ? -9.283 -0.640 -2.011 1.00 92.62 95 VAL A C 1
ATOM 759 O O . VAL A 1 95 ? -9.263 -1.718 -2.600 1.00 92.62 95 VAL A O 1
ATOM 762 N N . GLU A 1 96 ? -8.874 0.495 -2.586 1.00 90.88 96 GLU A N 1
ATOM 763 C CA . GLU A 1 96 ? -8.404 0.583 -3.980 1.00 90.88 96 GLU A CA 1
ATOM 764 C C . GLU A 1 96 ? -7.220 -0.349 -4.281 1.00 90.88 96 GLU A C 1
ATOM 766 O O . GLU A 1 96 ? -6.995 -0.723 -5.431 1.00 90.88 96 GLU A O 1
ATOM 771 N N . ARG A 1 97 ? -6.476 -0.745 -3.245 1.00 88.44 97 ARG A N 1
ATOM 772 C CA . ARG A 1 97 ? -5.302 -1.620 -3.326 1.00 88.44 97 ARG A CA 1
ATOM 773 C C . ARG A 1 97 ? -5.576 -3.059 -2.882 1.00 88.44 97 ARG A C 1
ATOM 775 O O . ARG A 1 97 ? -4.643 -3.850 -2.800 1.00 88.44 97 ARG A O 1
ATOM 782 N N . GLY A 1 98 ? -6.836 -3.408 -2.614 1.00 87.62 98 GLY A N 1
ATOM 783 C CA . GLY A 1 98 ? -7.261 -4.773 -2.289 1.00 87.62 98 GLY A CA 1
ATOM 784 C C . GLY A 1 98 ? -7.255 -5.134 -0.800 1.00 87.62 98 GLY A C 1
ATOM 785 O O . GLY A 1 98 ? -7.436 -6.299 -0.468 1.00 87.62 98 GLY A O 1
ATOM 786 N N . TYR A 1 99 ? -7.093 -4.166 0.104 1.00 87.31 99 TYR A N 1
ATOM 787 C CA . TYR A 1 99 ? -7.077 -4.395 1.559 1.00 87.31 99 TYR A CA 1
ATOM 788 C C . TYR A 1 99 ? -8.462 -4.232 2.207 1.00 87.31 99 TYR A C 1
ATOM 790 O O . TYR A 1 99 ? -8.566 -4.208 3.430 1.00 87.31 99 TYR A O 1
ATOM 798 N N . GLY A 1 100 ? -9.532 -4.111 1.412 1.00 86.81 100 GLY A N 1
ATOM 799 C CA . GLY A 1 100 ? -10.890 -3.857 1.910 1.00 86.81 100 GLY A CA 1
ATOM 800 C C . GLY A 1 100 ? -11.380 -4.899 2.920 1.00 86.81 100 GLY A C 1
ATOM 801 O O . GLY A 1 100 ? -11.940 -4.529 3.946 1.00 86.81 100 GLY A O 1
ATOM 802 N N . ASP A 1 101 ? -11.074 -6.176 2.686 1.00 87.88 101 ASP A N 1
ATOM 803 C CA . ASP A 1 101 ? -11.469 -7.286 3.568 1.00 87.88 101 ASP A CA 1
ATOM 804 C C . ASP A 1 101 ? -10.731 -7.286 4.920 1.00 87.88 101 ASP A C 1
ATOM 806 O O . ASP A 1 101 ? -11.110 -8.006 5.842 1.00 87.88 101 ASP A O 1
ATOM 810 N N . LEU A 1 102 ? -9.652 -6.506 5.038 1.00 85.81 102 LEU A N 1
ATOM 811 C CA . LEU A 1 102 ? -8.857 -6.368 6.260 1.00 85.81 102 LEU A CA 1
ATOM 812 C C . LEU A 1 102 ? -9.284 -5.163 7.105 1.00 85.81 102 LEU A C 1
ATOM 814 O O . LEU A 1 102 ? -8.755 -4.970 8.202 1.00 85.81 102 LEU A O 1
ATOM 818 N N . LEU A 1 103 ? -10.194 -4.335 6.588 1.00 89.31 103 LEU A N 1
ATOM 819 C CA . LEU A 1 103 ? -10.765 -3.223 7.331 1.00 89.31 103 LEU A CA 1
ATOM 820 C C . LEU A 1 103 ? -11.800 -3.754 8.327 1.00 89.31 103 LEU A C 1
ATOM 822 O O . LEU A 1 103 ? -12.539 -4.697 8.049 1.00 89.31 103 LEU A O 1
ATOM 826 N N . GLU A 1 104 ? -11.841 -3.157 9.512 1.00 81.25 104 GLU A N 1
ATOM 827 C CA . GLU A 1 104 ? -12.736 -3.576 10.582 1.00 81.25 104 GLU A CA 1
ATOM 828 C C . GLU A 1 104 ? -14.185 -3.296 10.170 1.00 81.25 104 GLU A C 1
ATOM 830 O O . GLU A 1 104 ? -14.530 -2.169 9.804 1.00 81.25 104 GLU A O 1
ATOM 835 N N . SER A 1 105 ? -15.027 -4.332 10.163 1.00 71.12 105 SER A N 1
ATOM 836 C CA . SER A 1 105 ? -16.401 -4.219 9.678 1.00 71.12 105 SER A CA 1
ATOM 837 C C . SER A 1 105 ? -17.201 -3.258 10.552 1.00 71.12 105 SER A C 1
ATOM 839 O O . SER A 1 105 ? -17.177 -3.351 11.778 1.00 71.12 105 SER A O 1
ATOM 841 N N . SER A 1 106 ? -17.942 -2.351 9.913 1.00 54.78 106 SER A N 1
ATOM 842 C CA . SER A 1 106 ? -18.858 -1.439 10.606 1.00 54.78 106 SER A CA 1
ATOM 843 C C . SER A 1 106 ? -20.192 -2.091 11.015 1.00 54.78 106 SER A C 1
ATOM 845 O O . SER A 1 106 ? -21.102 -1.382 11.443 1.00 54.78 106 SER A O 1
ATOM 847 N N . GLU A 1 107 ? -20.331 -3.404 10.804 1.00 41.06 107 GLU A N 1
ATOM 848 C CA . GLU A 1 107 ? -21.548 -4.208 11.011 1.00 41.06 107 GLU A CA 1
ATOM 849 C C . GLU A 1 107 ? -21.495 -5.041 12.296 1.00 41.06 107 GLU A C 1
ATOM 851 O O . GLU A 1 107 ? -20.425 -5.630 12.587 1.00 41.06 107 GLU A O 1
#

Sequence (107 aa):
MSIFQKIIIGIFTIIGLVSIYSLITLVNIKEQELDLQKKQAAVTEEEHIDKLFSIYQNNIATCAAQAQKNKKDKDYIMENCIKPINDSIIAQWLVERGYGDLLESSE

Organism: NCBI:txid2014264

Mean predicted aligned error: 9.61 Å